Protein AF-A0ABD4KV65-F1 (afdb_monomer_lite)

Organism: Vibrio anguillarum (NCBI:txid55601)

InterPro domains:
  IPR000581 Dihydroxy-acid/6-phosphogluconate dehydratase, N-terminal [PF00920] (5-82)
  IPR037237 IlvD/EDD, N-terminal domain [SSF143975] (7-93)

Sequence (95 aa):
MIQGADPKVSDAQSEQIERSACPTCGSCSGMFTANSMNCLTEALGLSQPGNGSMLATHADREALFINAGKRIVELTKRYYEQDDASALPRNIANK

Structure (mmCIF, N/CA/C/O backbone):
data_AF-A0ABD4KV65-F1
#
_entry.id   AF-A0ABD4KV65-F1
#
loop_
_atom_site.group_PDB
_atom_site.id
_atom_site.type_symbol
_atom_site.label_atom_id
_atom_site.label_alt_id
_atom_site.label_comp_id
_atom_site.label_asym_id
_atom_site.label_entity_id
_atom_site.label_seq_id
_atom_site.pdbx_PDB_ins_code
_atom_site.Cartn_x
_atom_site.Cartn_y
_atom_site.Cartn_z
_atom_site.occupancy
_atom_site.B_iso_or_equiv
_atom_site.auth_seq_id
_atom_site.auth_comp_id
_atom_site.auth_asym_id
_atom_site.auth_atom_id
_atom_site.pdbx_PDB_model_num
ATOM 1 N N . MET A 1 1 ? 11.677 1.776 -21.565 1.00 60.84 1 MET A N 1
ATOM 2 C CA . MET A 1 1 ? 10.739 2.573 -22.390 1.00 60.84 1 MET A CA 1
ATOM 3 C C . MET A 1 1 ? 11.461 3.501 -23.361 1.00 60.84 1 MET A C 1
ATOM 5 O O . MET A 1 1 ? 11.246 3.330 -24.545 1.00 60.84 1 MET A O 1
ATOM 9 N N . ILE A 1 2 ? 12.350 4.408 -22.925 1.00 75.94 2 ILE A N 1
ATOM 10 C CA . ILE A 1 2 ? 13.047 5.327 -23.859 1.00 75.94 2 ILE A CA 1
ATOM 11 C C . ILE A 1 2 ? 13.960 4.579 -24.849 1.00 75.94 2 ILE A C 1
ATOM 13 O O . ILE A 1 2 ? 13.911 4.843 -26.041 1.00 75.94 2 ILE A O 1
ATOM 17 N N . GLN A 1 3 ? 14.731 3.598 -24.373 1.00 82.50 3 GLN A N 1
ATOM 18 C CA . GLN A 1 3 ? 15.659 2.838 -25.223 1.00 82.50 3 GLN A CA 1
ATOM 19 C C . GLN A 1 3 ? 14.965 1.892 -26.216 1.00 82.50 3 GLN A C 1
ATOM 21 O O . GLN A 1 3 ? 15.485 1.675 -27.297 1.00 82.50 3 GLN A O 1
ATOM 26 N N . GLY A 1 4 ? 13.767 1.389 -25.901 1.00 79.75 4 GLY A N 1
ATOM 27 C CA . GLY A 1 4 ? 13.031 0.493 -26.807 1.00 79.75 4 GLY A CA 1
ATOM 28 C C . GLY A 1 4 ? 12.440 1.189 -28.040 1.00 79.75 4 GLY A C 1
ATOM 29 O O . GLY A 1 4 ? 11.976 0.516 -28.950 1.00 79.75 4 GLY A O 1
ATOM 30 N N . ALA A 1 5 ? 12.438 2.525 -28.069 1.00 85.56 5 ALA A N 1
ATOM 31 C CA . ALA A 1 5 ? 12.023 3.328 -29.221 1.00 85.56 5 ALA A CA 1
ATOM 32 C C . ALA A 1 5 ? 13.209 4.045 -29.897 1.00 85.56 5 ALA A C 1
ATOM 34 O O . ALA A 1 5 ? 13.005 4.813 -30.837 1.00 85.56 5 ALA A O 1
ATOM 35 N N . ASP A 1 6 ? 14.438 3.833 -29.411 1.00 91.38 6 ASP A N 1
ATOM 36 C CA . ASP A 1 6 ? 15.643 4.433 -29.977 1.00 91.38 6 ASP A CA 1
ATOM 37 C C . ASP A 1 6 ? 16.192 3.524 -31.092 1.00 91.38 6 ASP A C 1
ATOM 39 O O . ASP A 1 6 ? 16.623 2.407 -30.802 1.00 91.38 6 ASP A O 1
ATOM 43 N N . PRO A 1 7 ? 16.240 3.981 -32.359 1.00 91.00 7 PRO A N 1
ATOM 44 C CA . PRO A 1 7 ? 16.741 3.176 -33.475 1.00 91.00 7 PRO A CA 1
ATOM 45 C C . PRO A 1 7 ? 18.231 2.813 -33.358 1.00 91.00 7 PRO A C 1
ATOM 47 O O . PRO A 1 7 ? 18.733 2.028 -34.159 1.00 91.00 7 PRO A O 1
ATOM 50 N N . LYS A 1 8 ? 18.963 3.396 -32.401 1.00 95.06 8 LYS A N 1
ATOM 51 C CA . LYS A 1 8 ? 20.364 3.060 -32.110 1.00 95.06 8 LYS A CA 1
ATOM 52 C C . LYS A 1 8 ? 20.516 1.902 -31.123 1.00 95.06 8 LYS A C 1
ATOM 54 O O . LYS A 1 8 ? 21.639 1.446 -30.914 1.00 95.06 8 LYS A O 1
ATOM 59 N N . VAL A 1 9 ? 19.432 1.451 -30.497 1.00 94.31 9 VAL A N 1
ATOM 60 C CA . VAL A 1 9 ? 19.442 0.325 -29.561 1.00 94.31 9 VAL A CA 1
ATOM 61 C C . VAL A 1 9 ? 19.163 -0.957 -30.337 1.00 94.31 9 VAL A C 1
ATOM 63 O O . VAL A 1 9 ? 18.161 -1.073 -31.034 1.00 94.31 9 VAL A O 1
ATOM 66 N N . SER A 1 10 ? 20.075 -1.921 -30.231 1.00 95.12 10 SER A N 1
ATOM 67 C CA . SER A 1 10 ? 19.913 -3.234 -30.864 1.00 95.12 10 SER A CA 1
ATOM 68 C C . SER A 1 10 ? 18.859 -4.092 -30.160 1.00 95.12 10 SER A C 1
ATOM 70 O O . SER A 1 10 ? 18.632 -3.955 -28.955 1.00 95.12 10 SER A O 1
ATOM 72 N N . ASP A 1 11 ? 18.283 -5.052 -30.884 1.00 92.88 11 ASP A N 1
ATOM 73 C CA . ASP A 1 11 ? 17.313 -6.005 -30.327 1.00 92.88 11 ASP A CA 1
ATOM 74 C C . ASP A 1 11 ? 17.877 -6.771 -29.121 1.00 92.88 11 ASP A C 1
ATOM 76 O O . ASP A 1 11 ? 17.205 -6.905 -28.102 1.00 92.88 11 ASP A O 1
ATOM 80 N N . ALA A 1 12 ? 19.147 -7.192 -29.186 1.00 94.25 12 ALA A N 1
ATOM 81 C CA . ALA A 1 12 ? 19.817 -7.892 -28.088 1.00 94.25 12 ALA A CA 1
ATOM 82 C C . ALA A 1 12 ? 19.926 -7.036 -26.811 1.00 94.25 12 ALA A C 1
ATOM 84 O O . ALA A 1 12 ? 19.770 -7.543 -25.699 1.00 94.25 12 ALA A O 1
ATOM 85 N N . GLN A 1 13 ? 20.173 -5.729 -26.953 1.00 94.12 13 GLN A N 1
ATOM 86 C CA . GLN A 1 13 ? 20.187 -4.805 -25.814 1.00 94.12 13 GLN A CA 1
ATOM 87 C C . GLN A 1 13 ? 18.779 -4.614 -25.243 1.00 94.12 13 GLN A C 1
ATOM 89 O O . GLN A 1 13 ? 18.610 -4.636 -24.023 1.00 94.12 13 GLN A O 1
ATOM 94 N N . SER A 1 14 ? 17.771 -4.467 -26.106 1.00 92.88 14 SER A N 1
ATOM 95 C CA . SER A 1 14 ? 16.367 -4.363 -25.692 1.00 92.88 14 SER A CA 1
ATOM 96 C C . SER A 1 14 ? 15.913 -5.599 -24.913 1.00 92.88 14 SER A C 1
ATOM 98 O O . SER A 1 14 ? 15.350 -5.458 -23.826 1.00 92.88 14 SER A O 1
ATOM 100 N N . GLU A 1 15 ? 16.240 -6.799 -25.398 1.00 92.88 15 GLU A N 1
ATOM 101 C CA . GLU A 1 15 ? 15.922 -8.063 -24.727 1.00 92.88 15 GLU A CA 1
ATOM 102 C C . GLU A 1 15 ? 16.582 -8.159 -23.341 1.00 92.88 15 GLU A C 1
ATOM 104 O O . GLU A 1 15 ? 15.949 -8.575 -22.367 1.00 92.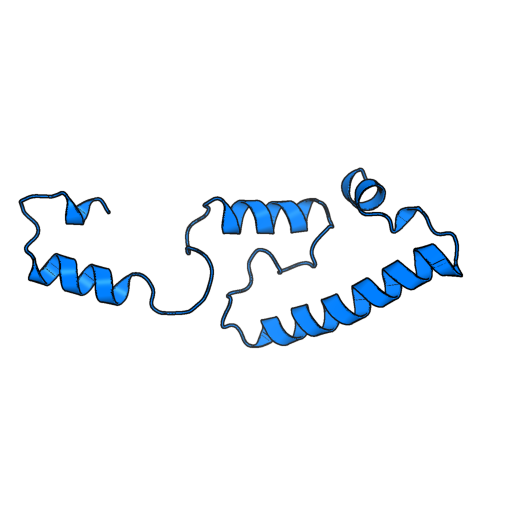88 15 GLU A O 1
ATOM 109 N N . GLN A 1 16 ? 17.843 -7.736 -23.215 1.00 93.88 16 GLN A N 1
ATOM 110 C CA . GLN A 1 16 ? 18.543 -7.731 -21.929 1.00 93.88 16 GLN A CA 1
ATOM 111 C C . GLN A 1 16 ? 17.864 -6.808 -20.905 1.00 93.88 16 GLN A C 1
ATOM 113 O O . GLN A 1 16 ? 17.731 -7.171 -19.730 1.00 93.88 16 GLN A O 1
ATOM 118 N N . ILE A 1 17 ? 17.434 -5.620 -21.338 1.00 92.44 17 ILE A N 1
ATOM 119 C CA . ILE A 1 17 ? 16.731 -4.652 -20.488 1.00 92.44 17 ILE A CA 1
ATOM 120 C C . ILE A 1 17 ? 15.387 -5.222 -20.048 1.00 92.44 17 ILE A C 1
ATOM 122 O O . ILE A 1 17 ? 15.071 -5.169 -18.861 1.00 92.44 17 ILE A O 1
ATOM 126 N N . GLU A 1 18 ? 14.615 -5.787 -20.977 1.00 92.38 18 GLU A N 1
ATOM 127 C CA . GLU A 1 18 ? 13.303 -6.371 -20.694 1.00 92.38 18 GLU A CA 1
ATOM 128 C C . GLU A 1 18 ? 13.401 -7.484 -19.647 1.00 92.38 18 GLU A C 1
ATOM 130 O O . GLU A 1 18 ? 12.713 -7.435 -18.626 1.00 92.38 18 GLU A O 1
ATOM 135 N N . ARG A 1 19 ? 14.333 -8.427 -19.835 1.00 94.75 19 ARG A N 1
ATOM 136 C CA . ARG A 1 19 ? 14.573 -9.530 -18.890 1.00 94.75 19 ARG A CA 1
ATOM 137 C C . ARG A 1 19 ? 14.976 -9.057 -17.491 1.00 94.75 19 ARG A C 1
ATOM 139 O O . ARG A 1 19 ? 14.767 -9.784 -16.525 1.00 94.75 19 ARG A O 1
ATOM 146 N N . SER A 1 20 ? 15.543 -7.858 -17.378 1.00 93.81 20 SER A N 1
ATOM 147 C CA . SER A 1 20 ? 16.035 -7.297 -16.113 1.00 93.81 20 SER A CA 1
ATOM 148 C C . SER A 1 20 ? 15.083 -6.267 -15.491 1.00 93.81 20 SER A C 1
ATOM 150 O O . SER A 1 20 ? 15.318 -5.822 -14.370 1.00 93.81 20 SER A O 1
ATOM 152 N N . ALA A 1 21 ? 14.018 -5.865 -16.194 1.00 93.25 21 ALA A N 1
ATOM 153 C CA . ALA A 1 21 ? 13.163 -4.747 -15.795 1.00 93.25 21 ALA A CA 1
ATOM 154 C C . ALA A 1 21 ? 12.326 -5.037 -14.537 1.00 93.25 21 ALA A C 1
ATOM 156 O O . ALA A 1 21 ? 12.067 -4.127 -13.748 1.00 93.25 21 ALA A O 1
ATOM 157 N N . CYS A 1 22 ? 11.923 -6.296 -14.341 1.00 95.44 22 CYS A N 1
ATOM 158 C CA . CYS A 1 22 ? 11.036 -6.730 -13.258 1.00 95.44 22 CYS A CA 1
ATOM 159 C C . CYS A 1 22 ? 11.639 -7.938 -12.515 1.00 95.44 22 CYS A C 1
ATOM 161 O O . CYS A 1 22 ? 11.161 -9.059 -12.680 1.00 95.44 22 CYS A O 1
ATOM 163 N N . PRO A 1 23 ? 12.705 -7.745 -11.715 1.00 94.50 23 PRO A N 1
ATOM 164 C CA . PRO A 1 23 ? 13.466 -8.852 -11.129 1.00 94.50 23 PRO A CA 1
ATOM 165 C C . PRO A 1 23 ? 12.740 -9.573 -9.982 1.00 94.50 23 PRO A C 1
ATOM 167 O O . PRO A 1 23 ? 13.122 -10.679 -9.609 1.00 94.50 23 PRO A O 1
ATOM 170 N N . THR A 1 24 ? 11.719 -8.951 -9.391 1.00 95.44 24 THR A N 1
ATOM 171 C CA . THR A 1 24 ? 10.966 -9.483 -8.248 1.00 95.44 24 THR A CA 1
ATOM 172 C C . THR A 1 24 ? 9.480 -9.168 -8.382 1.00 95.44 24 THR A C 1
ATOM 174 O O . THR A 1 24 ? 9.070 -8.362 -9.218 1.00 95.44 24 THR A O 1
ATOM 177 N N . CYS A 1 25 ? 8.658 -9.760 -7.512 1.00 95.44 25 CYS A N 1
ATOM 178 C CA . CYS A 1 25 ? 7.285 -9.304 -7.321 1.00 95.44 25 CYS A CA 1
ATOM 179 C C . CYS A 1 25 ? 7.243 -7.930 -6.622 1.00 95.44 25 CYS A C 1
ATOM 181 O O . CYS A 1 25 ? 8.186 -7.541 -5.928 1.00 95.44 25 CYS A O 1
ATOM 183 N N . GLY A 1 26 ? 6.137 -7.203 -6.801 1.00 95.25 26 GLY A N 1
ATOM 184 C CA . GLY A 1 26 ? 5.908 -5.882 -6.209 1.00 95.25 26 GLY A CA 1
ATOM 185 C C . GLY A 1 26 ? 5.305 -4.879 -7.194 1.00 95.25 26 GLY A C 1
ATOM 186 O O . GLY A 1 26 ? 5.078 -5.195 -8.361 1.00 95.25 26 GLY A O 1
ATOM 187 N N . SER A 1 27 ? 5.026 -3.667 -6.710 1.00 95.06 27 SER A N 1
ATOM 188 C CA . SER A 1 27 ? 4.691 -2.520 -7.559 1.00 95.06 27 SER A CA 1
ATOM 189 C C . SER A 1 27 ? 5.929 -2.004 -8.299 1.00 95.06 27 SER A C 1
ATOM 191 O O . SER A 1 27 ? 7.064 -2.363 -7.985 1.00 95.06 27 SER A O 1
ATOM 193 N N . CYS A 1 28 ? 5.715 -1.124 -9.281 1.00 95.44 28 CYS A N 1
ATOM 194 C CA . CYS A 1 28 ? 6.807 -0.394 -9.921 1.00 95.44 28 CYS A CA 1
ATOM 195 C C . CYS A 1 28 ? 7.685 0.302 -8.867 1.00 95.44 28 CYS A C 1
ATOM 197 O O . CYS A 1 28 ? 7.162 0.876 -7.916 1.00 95.44 28 CYS A O 1
ATOM 199 N N . SER A 1 29 ? 9.006 0.305 -9.055 1.00 92.69 29 SER A N 1
ATOM 200 C CA . SER A 1 29 ? 9.965 0.845 -8.076 1.00 92.69 29 SER A CA 1
ATOM 201 C C . SER A 1 29 ? 9.964 2.375 -7.957 1.00 92.69 29 SER A C 1
ATOM 203 O O . SER A 1 29 ? 10.429 2.915 -6.958 1.00 92.69 29 SER A O 1
ATOM 205 N N . GLY A 1 30 ? 9.443 3.089 -8.958 1.00 93.94 30 GLY A N 1
ATOM 206 C CA . GLY A 1 30 ? 9.345 4.552 -8.946 1.00 93.94 30 GLY A CA 1
ATOM 207 C C . GLY A 1 30 ? 8.157 5.087 -8.139 1.00 93.94 30 GLY A C 1
ATOM 208 O O . GLY A 1 30 ? 7.204 4.363 -7.855 1.00 93.94 30 GLY A O 1
ATOM 209 N N . MET A 1 31 ? 8.171 6.389 -7.827 1.00 95.06 31 MET A N 1
ATOM 210 C CA . MET A 1 31 ? 7.036 7.106 -7.215 1.00 95.06 31 MET A CA 1
ATOM 211 C C . MET A 1 31 ? 5.915 7.376 -8.231 1.00 95.06 31 MET A C 1
ATOM 213 O O . MET A 1 31 ? 5.577 8.512 -8.557 1.00 95.06 31 MET A O 1
ATOM 217 N N . PHE A 1 32 ? 5.358 6.291 -8.762 1.00 95.31 32 PHE A N 1
ATOM 218 C CA . PHE A 1 32 ? 4.163 6.290 -9.598 1.00 95.31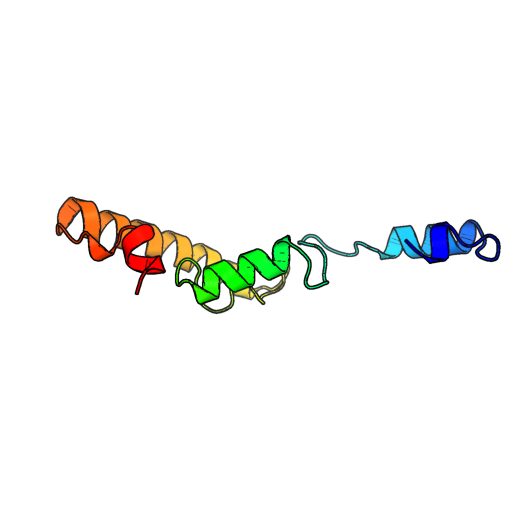 32 PHE A CA 1
ATOM 219 C C . PHE A 1 32 ? 2.921 6.047 -8.741 1.00 95.31 32 PHE A C 1
ATOM 221 O O . PHE A 1 32 ? 2.995 5.982 -7.517 1.00 95.31 32 PHE A O 1
ATOM 228 N N . THR A 1 33 ? 1.768 5.862 -9.380 1.00 97.12 33 THR A N 1
ATOM 229 C CA . THR A 1 33 ? 0.473 5.749 -8.703 1.00 97.12 33 THR A CA 1
ATOM 230 C C . THR A 1 33 ? 0.466 4.740 -7.555 1.00 97.12 33 THR A C 1
ATOM 232 O O . THR A 1 33 ? 0.000 5.079 -6.477 1.00 97.12 33 THR A O 1
ATOM 235 N N . ALA A 1 34 ? 1.013 3.532 -7.733 1.00 96.44 34 ALA A N 1
ATOM 236 C CA . ALA A 1 34 ? 0.988 2.513 -6.680 1.00 9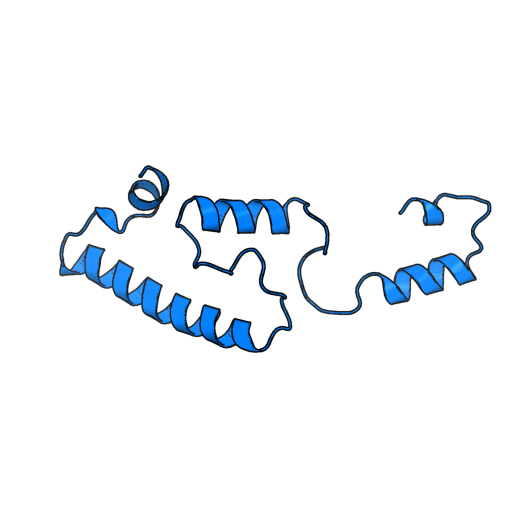6.44 34 ALA A CA 1
ATOM 237 C C . ALA A 1 34 ? 1.717 2.960 -5.398 1.00 96.44 34 ALA A C 1
ATOM 239 O O . ALA A 1 34 ? 1.146 2.901 -4.311 1.00 96.44 34 ALA A O 1
ATOM 240 N N . ASN A 1 35 ? 2.952 3.453 -5.520 1.00 96.38 35 ASN A N 1
ATOM 241 C CA . ASN A 1 35 ? 3.737 3.875 -4.358 1.00 96.38 35 ASN A CA 1
ATOM 242 C C . ASN A 1 35 ? 3.212 5.195 -3.785 1.00 96.38 35 ASN A C 1
ATOM 244 O O . ASN A 1 35 ? 3.056 5.311 -2.574 1.00 96.38 35 ASN A O 1
ATOM 248 N N . SER A 1 36 ? 2.831 6.147 -4.641 1.00 97.12 36 SER A N 1
ATOM 249 C CA . SER A 1 36 ? 2.237 7.414 -4.204 1.00 97.12 36 SER A CA 1
ATOM 250 C C . SER A 1 36 ? 0.929 7.204 -3.439 1.00 97.12 36 SER A C 1
ATOM 252 O O . SER A 1 36 ? 0.731 7.826 -2.398 1.00 97.12 36 SER A O 1
ATOM 254 N N . MET A 1 37 ? 0.059 6.296 -3.894 1.00 97.62 37 MET A N 1
ATOM 255 C CA . MET A 1 37 ? -1.182 5.985 -3.181 1.00 97.62 37 MET A CA 1
ATOM 256 C C . MET A 1 37 ? -0.921 5.243 -1.868 1.00 97.62 37 MET A C 1
ATOM 258 O O . MET A 1 37 ? -1.557 5.582 -0.878 1.00 97.62 37 MET A O 1
ATO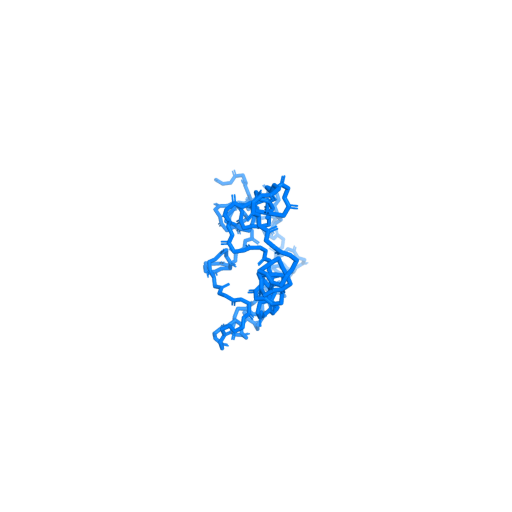M 262 N N . ASN A 1 38 ? 0.028 4.302 -1.809 1.00 96.38 38 ASN A N 1
ATOM 263 C CA . ASN A 1 38 ? 0.374 3.642 -0.542 1.00 96.38 38 ASN A CA 1
ATOM 264 C C . ASN A 1 38 ? 0.970 4.617 0.489 1.00 96.38 38 ASN A C 1
ATOM 266 O O . ASN A 1 38 ? 0.639 4.548 1.671 1.00 96.38 38 ASN A O 1
ATOM 270 N N . CYS A 1 39 ? 1.827 5.547 0.058 1.00 95.88 39 CYS A N 1
ATOM 271 C CA . CYS A 1 39 ? 2.320 6.615 0.928 1.00 95.88 39 CYS A CA 1
ATOM 272 C C . CYS A 1 39 ? 1.179 7.522 1.403 1.00 95.88 39 CYS A C 1
ATOM 274 O O . CYS A 1 39 ? 1.139 7.903 2.570 1.00 95.88 39 CYS A O 1
ATOM 276 N N . LEU A 1 40 ? 0.230 7.844 0.519 1.00 96.06 40 LEU A N 1
ATOM 277 C CA . LEU A 1 40 ? -0.937 8.644 0.876 1.00 96.06 40 LEU A CA 1
ATOM 278 C C . LEU A 1 40 ? -1.822 7.933 1.908 1.00 96.06 40 LEU A C 1
ATOM 280 O O . LEU A 1 40 ? -2.257 8.572 2.861 1.00 96.06 40 LEU A O 1
ATOM 284 N N . THR A 1 41 ? -2.086 6.631 1.768 1.00 95.94 41 THR A N 1
ATOM 285 C CA . THR A 1 41 ? -2.912 5.910 2.751 1.00 95.94 41 THR A CA 1
ATOM 286 C C . THR A 1 41 ? -2.250 5.840 4.123 1.00 95.94 41 THR A C 1
ATOM 288 O O . THR A 1 41 ? -2.946 5.913 5.134 1.00 95.94 41 THR A O 1
ATOM 291 N N . GLU A 1 42 ? -0.922 5.743 4.175 1.00 95.94 42 GLU A N 1
ATOM 292 C CA . GLU A 1 42 ? -0.155 5.847 5.418 1.00 95.94 42 GLU A CA 1
ATOM 293 C C . GLU A 1 42 ? -0.267 7.251 6.029 1.00 95.94 42 GLU A C 1
ATOM 295 O O . GLU A 1 42 ? -0.601 7.376 7.206 1.00 95.94 42 GLU A O 1
ATOM 300 N N . ALA A 1 43 ? -0.106 8.305 5.222 1.00 94.75 43 ALA A N 1
ATOM 301 C CA . ALA A 1 43 ? -0.250 9.691 5.671 1.00 94.75 43 ALA A CA 1
ATOM 302 C C . ALA A 1 43 ? -1.663 10.016 6.194 1.00 94.75 43 ALA A C 1
ATOM 304 O O . ALA A 1 43 ? -1.805 10.759 7.159 1.00 94.75 43 ALA A O 1
ATOM 305 N N . LEU A 1 44 ? -2.703 9.425 5.598 1.00 95.56 44 LEU A N 1
ATOM 306 C CA . LEU A 1 44 ? -4.097 9.547 6.047 1.00 95.56 44 LEU A CA 1
ATOM 307 C C . LEU A 1 44 ? -4.415 8.710 7.302 1.00 95.56 44 LEU A C 1
ATOM 309 O O . LEU A 1 44 ? -5.553 8.713 7.768 1.00 95.56 44 LEU A O 1
ATOM 313 N N . GLY A 1 45 ? -3.459 7.931 7.821 1.00 94.88 45 GLY A N 1
ATOM 314 C CA . GLY A 1 45 ? -3.667 7.032 8.960 1.00 94.88 45 GLY A CA 1
ATOM 315 C C . GLY A 1 45 ? -4.495 5.781 8.640 1.00 94.88 45 GLY A C 1
ATOM 316 O O . GLY A 1 45 ? -4.904 5.058 9.548 1.00 94.88 45 GLY A O 1
ATOM 317 N N . LEU A 1 46 ? -4.743 5.504 7.356 1.00 96.06 46 LEU A N 1
ATOM 318 C CA . LEU A 1 46 ? -5.497 4.339 6.877 1.00 96.06 46 LEU A CA 1
ATOM 319 C C . LEU A 1 46 ? -4.611 3.107 6.654 1.00 96.06 46 LEU A C 1
ATOM 321 O O . LEU A 1 46 ? -5.108 2.010 6.407 1.00 96.06 46 LEU A O 1
ATOM 325 N N . SER A 1 47 ? -3.294 3.268 6.717 1.00 96.00 47 SER A N 1
ATOM 326 C CA . SER A 1 47 ? -2.319 2.182 6.642 1.00 96.00 47 SER A CA 1
ATOM 327 C C . SER A 1 47 ? -1.322 2.282 7.788 1.00 96.00 47 SER A C 1
ATOM 329 O O . SER A 1 47 ? -1.128 3.347 8.368 1.00 96.00 47 SER A O 1
ATOM 331 N N . GLN A 1 48 ? -0.718 1.150 8.147 1.00 95.06 48 GLN A N 1
ATOM 332 C CA . GLN A 1 48 ? 0.267 1.119 9.225 1.00 95.06 48 GLN A CA 1
ATOM 333 C C . GLN A 1 48 ? 1.567 1.810 8.799 1.00 95.06 48 GLN A C 1
ATOM 335 O O . GLN A 1 48 ? 1.908 1.754 7.614 1.00 95.06 48 GLN A O 1
ATOM 340 N N . PRO A 1 49 ? 2.312 2.402 9.750 1.00 95.06 49 PRO A N 1
ATOM 341 C CA . PRO A 1 49 ? 3.633 2.948 9.476 1.00 95.06 49 PRO A CA 1
ATOM 342 C C . PRO A 1 49 ? 4.541 1.925 8.785 1.00 95.06 49 PRO A C 1
ATOM 344 O O . PRO A 1 49 ? 4.628 0.774 9.218 1.00 95.06 49 PRO A O 1
ATOM 347 N N . GLY A 1 50 ? 5.206 2.343 7.712 1.00 93.44 50 GLY A N 1
ATOM 348 C CA . GLY A 1 50 ? 6.075 1.498 6.894 1.00 93.44 50 GLY A CA 1
ATOM 349 C C . GLY A 1 50 ? 5.367 0.705 5.790 1.00 93.44 50 GLY A C 1
ATOM 350 O O . GLY A 1 50 ? 6.050 0.082 4.977 1.00 93.44 50 GLY A O 1
ATOM 351 N N . ASN A 1 51 ? 4.031 0.734 5.691 1.00 94.88 51 ASN A N 1
ATOM 352 C CA . ASN A 1 51 ? 3.309 0.063 4.602 1.00 94.88 51 ASN A CA 1
ATOM 353 C C . ASN A 1 51 ? 3.679 0.632 3.222 1.00 94.88 51 ASN A C 1
ATOM 355 O O . ASN A 1 51 ? 3.793 -0.127 2.257 1.00 94.88 51 ASN A O 1
ATOM 359 N N . GLY A 1 52 ? 3.866 1.952 3.125 1.00 93.12 52 GLY A N 1
ATOM 360 C CA . GLY A 1 52 ? 4.169 2.631 1.869 1.00 93.12 52 GLY A CA 1
ATOM 361 C C . GLY A 1 52 ? 5.603 2.469 1.376 1.00 93.12 52 GLY A C 1
ATOM 362 O O . GLY A 1 52 ? 5.852 2.665 0.190 1.00 93.12 52 GLY A O 1
ATOM 363 N N . SER A 1 53 ? 6.534 2.095 2.252 1.00 93.00 53 SER A N 1
ATOM 364 C CA . SER A 1 53 ? 7.973 2.079 1.955 1.00 93.00 53 SER A CA 1
ATOM 365 C C . SER A 1 53 ? 8.615 0.693 2.012 1.00 93.00 53 SER A C 1
ATOM 367 O O . SER A 1 53 ? 9.660 0.481 1.397 1.00 93.00 53 SER A O 1
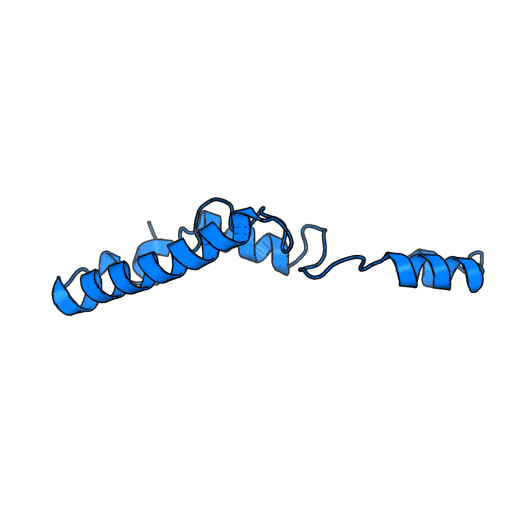ATOM 369 N N . MET A 1 54 ? 8.015 -0.270 2.716 1.00 95.25 54 MET A N 1
ATOM 370 C CA . MET A 1 54 ? 8.572 -1.616 2.826 1.00 95.25 54 MET A CA 1
ATOM 371 C C . MET A 1 54 ? 8.506 -2.363 1.488 1.00 95.25 54 MET A C 1
ATOM 373 O O . MET A 1 54 ? 7.461 -2.394 0.832 1.00 95.25 54 MET A O 1
ATOM 377 N N . LEU A 1 55 ? 9.605 -3.019 1.099 1.00 95.56 55 LEU A N 1
ATOM 378 C CA . LEU A 1 55 ? 9.658 -3.821 -0.127 1.00 95.56 55 LEU A CA 1
ATOM 379 C C . LEU A 1 55 ? 8.693 -5.012 -0.058 1.00 95.56 55 LEU A C 1
ATOM 381 O O . LEU A 1 55 ? 8.412 -5.552 1.013 1.00 95.56 55 LEU A O 1
ATOM 385 N N . ALA A 1 56 ? 8.199 -5.447 -1.219 1.00 96.00 56 ALA A N 1
ATOM 386 C CA . ALA A 1 56 ? 7.277 -6.580 -1.313 1.00 96.00 56 ALA A CA 1
ATOM 387 C C . ALA A 1 56 ? 7.897 -7.896 -0.809 1.00 96.00 56 ALA A C 1
ATOM 389 O O . ALA A 1 56 ? 7.201 -8.709 -0.209 1.00 96.00 56 ALA A O 1
ATOM 390 N N . THR A 1 57 ? 9.200 -8.081 -1.020 1.00 96.00 57 THR A N 1
ATOM 391 C CA . THR A 1 57 ? 9.950 -9.297 -0.675 1.00 96.00 57 THR A CA 1
ATOM 392 C C . THR A 1 57 ? 10.660 -9.224 0.679 1.00 96.00 57 THR A C 1
ATOM 394 O O . THR A 1 57 ? 11.380 -10.154 1.034 1.00 96.00 57 THR A O 1
ATOM 397 N N . HIS A 1 58 ? 10.518 -8.123 1.424 1.00 96.88 58 HIS A N 1
ATOM 398 C CA . HIS A 1 58 ? 11.196 -7.970 2.711 1.00 96.88 58 HIS A CA 1
ATOM 399 C C . HIS A 1 58 ? 10.568 -8.884 3.771 1.00 96.88 58 HIS A C 1
ATOM 401 O O . HIS A 1 58 ? 9.343 -8.938 3.877 1.00 96.88 58 HIS A O 1
ATOM 407 N N . ALA A 1 59 ? 11.390 -9.548 4.591 1.00 96.62 59 ALA A N 1
ATOM 408 C CA . ALA A 1 59 ? 10.916 -10.477 5.624 1.00 96.62 59 ALA A CA 1
ATOM 409 C C . ALA A 1 59 ? 9.952 -9.806 6.622 1.00 96.62 59 ALA A C 1
ATOM 411 O O . ALA A 1 59 ? 8.898 -10.349 6.940 1.00 96.62 59 ALA A O 1
ATOM 412 N N . ASP A 1 60 ? 10.252 -8.568 7.024 1.00 95.31 60 ASP A N 1
ATOM 413 C CA . ASP A 1 60 ? 9.412 -7.796 7.954 1.00 95.31 60 ASP A CA 1
ATOM 414 C C . ASP A 1 60 ? 7.986 -7.519 7.441 1.00 95.31 60 ASP A C 1
ATOM 416 O O . ASP A 1 60 ? 7.110 -7.141 8.226 1.00 95.31 60 ASP A O 1
ATOM 420 N N . ARG A 1 61 ? 7.704 -7.733 6.145 1.00 96.19 61 ARG A N 1
ATOM 421 C CA . ARG A 1 61 ? 6.362 -7.526 5.579 1.00 96.19 61 ARG A CA 1
ATOM 422 C C . ARG A 1 61 ? 5.343 -8.499 6.166 1.00 96.19 61 ARG A C 1
ATOM 424 O O . ARG A 1 61 ? 4.170 -8.151 6.289 1.00 96.19 61 ARG A O 1
ATOM 431 N N . GLU A 1 62 ? 5.790 -9.673 6.605 1.00 96.62 62 GLU A N 1
ATOM 432 C CA . GLU A 1 62 ? 4.951 -10.630 7.328 1.00 96.62 62 GLU A CA 1
ATOM 433 C C . GLU A 1 62 ? 4.372 -10.018 8.613 1.00 96.62 62 GLU A C 1
ATOM 435 O O . GLU A 1 62 ? 3.172 -10.138 8.881 1.00 96.62 62 GLU A O 1
ATOM 440 N N . ALA A 1 63 ? 5.189 -9.283 9.372 1.00 96.38 63 ALA A N 1
ATOM 441 C CA . ALA A 1 63 ? 4.742 -8.630 10.597 1.00 96.38 63 ALA A CA 1
ATOM 442 C C . ALA A 1 63 ? 3.669 -7.567 10.314 1.00 96.38 63 ALA A C 1
ATOM 444 O O . ALA A 1 63 ? 2.690 -7.480 11.060 1.00 96.38 63 ALA A O 1
ATOM 445 N N . LEU A 1 64 ? 3.796 -6.809 9.215 1.00 96.44 64 LEU A N 1
ATOM 446 C CA . LEU A 1 64 ? 2.764 -5.857 8.785 1.00 96.44 64 LEU A CA 1
ATOM 447 C C . LEU A 1 64 ? 1.430 -6.557 8.496 1.00 96.44 64 LEU A C 1
ATOM 449 O O . LEU A 1 64 ? 0.387 -6.075 8.938 1.00 96.44 64 LEU A O 1
ATOM 453 N N . PHE A 1 65 ? 1.437 -7.708 7.816 1.00 96.12 65 PHE A N 1
ATOM 454 C CA . PHE A 1 65 ? 0.210 -8.459 7.524 1.00 96.12 65 PHE A CA 1
ATOM 455 C C . PHE A 1 65 ? -0.467 -8.984 8.793 1.00 96.12 65 PHE A C 1
ATOM 457 O O . PHE A 1 65 ? -1.673 -8.803 8.978 1.00 96.12 65 PHE A O 1
ATOM 464 N N . ILE A 1 66 ? 0.309 -9.581 9.699 1.00 98.00 66 ILE A N 1
ATOM 465 C CA . ILE A 1 66 ? -0.203 -10.103 10.972 1.00 98.00 66 ILE A CA 1
ATOM 466 C C . ILE A 1 66 ? -0.780 -8.963 11.820 1.00 98.00 66 ILE A C 1
ATOM 468 O O . ILE A 1 66 ? -1.877 -9.083 12.376 1.00 98.00 66 ILE A O 1
ATOM 472 N N . ASN A 1 67 ? -0.072 -7.836 11.903 1.00 97.50 67 ASN A N 1
ATOM 473 C CA . ASN A 1 67 ? -0.535 -6.670 12.646 1.00 97.50 67 ASN A CA 1
ATOM 474 C C . ASN A 1 67 ? -1.777 -6.048 12.005 1.00 97.50 67 ASN A C 1
ATOM 476 O O . ASN A 1 67 ? -2.666 -5.608 12.731 1.00 97.50 67 ASN A O 1
ATOM 480 N N . ALA A 1 68 ? -1.880 -6.014 10.673 1.00 97.38 68 ALA A N 1
ATOM 481 C CA . ALA A 1 68 ? -3.075 -5.543 9.972 1.00 97.38 68 ALA A CA 1
ATOM 482 C C . ALA A 1 68 ? -4.296 -6.408 10.303 1.00 97.38 68 ALA A C 1
ATOM 484 O O . ALA A 1 68 ? -5.353 -5.865 10.627 1.00 97.38 68 ALA A O 1
ATOM 485 N N . GLY A 1 69 ? -4.128 -7.734 10.329 1.00 98.12 69 GLY A N 1
ATOM 486 C CA . GLY A 1 69 ? -5.172 -8.676 10.741 1.00 98.12 69 GLY A CA 1
ATOM 487 C C . GLY A 1 69 ? -5.656 -8.444 12.176 1.00 98.12 69 GLY A C 1
ATOM 488 O O . GLY A 1 69 ? -6.856 -8.361 12.428 1.00 98.12 69 GLY A O 1
ATOM 489 N N . LYS A 1 70 ? -4.735 -8.255 13.129 1.00 98.44 70 LYS A N 1
ATOM 490 C CA . LYS A 1 70 ? -5.098 -7.910 14.517 1.00 98.44 70 LYS A CA 1
ATOM 491 C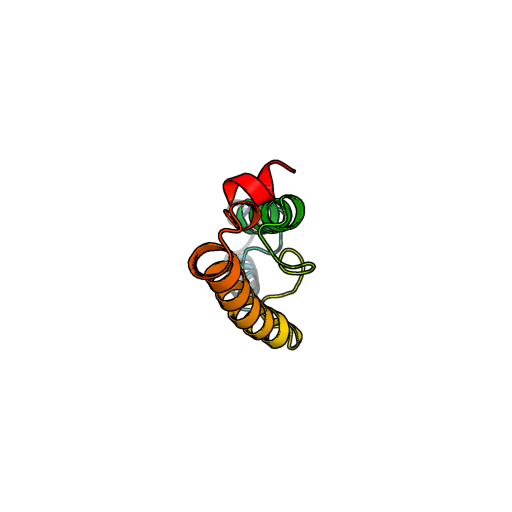 C . LYS A 1 70 ? -5.821 -6.564 14.593 1.00 98.44 70 LYS A C 1
ATOM 493 O O . LYS A 1 70 ? -6.837 -6.443 15.277 1.00 98.44 70 LYS A O 1
ATOM 498 N N . ARG A 1 71 ? -5.318 -5.567 13.860 1.00 97.50 71 ARG A N 1
ATOM 499 C CA . ARG A 1 71 ? -5.844 -4.201 13.870 1.00 97.50 71 ARG A CA 1
ATOM 500 C C . ARG A 1 71 ? -7.268 -4.120 13.332 1.00 97.50 71 ARG A C 1
ATOM 502 O O . ARG A 1 71 ? -8.082 -3.417 13.919 1.00 97.50 71 ARG A O 1
ATOM 509 N N . ILE A 1 72 ? -7.595 -4.828 12.250 1.00 97.44 72 ILE A N 1
ATOM 510 C CA . ILE A 1 72 ? -8.957 -4.778 11.701 1.00 97.44 72 ILE A CA 1
ATOM 511 C C . ILE A 1 72 ? -9.980 -5.410 12.653 1.00 97.44 72 ILE A C 1
ATOM 513 O O . ILE A 1 72 ? -11.073 -4.870 12.814 1.00 97.44 72 ILE A O 1
ATOM 517 N N . VAL A 1 73 ? -9.618 -6.494 13.349 1.00 98.38 73 VAL A N 1
ATOM 518 C CA . VAL A 1 73 ? -10.476 -7.102 14.379 1.00 98.38 73 VAL A CA 1
ATOM 519 C C . VAL A 1 73 ? -10.691 -6.135 15.545 1.00 98.38 73 VAL A C 1
ATOM 521 O O . VAL A 1 73 ? -11.825 -5.951 15.977 1.00 98.38 73 VAL A O 1
ATOM 524 N N . GLU A 1 74 ? -9.632 -5.475 16.023 1.00 98.12 74 GLU A N 1
ATOM 525 C CA . GLU A 1 74 ? -9.720 -4.450 17.074 1.00 98.12 74 GLU A CA 1
ATOM 526 C C . GLU A 1 74 ? -10.671 -3.307 16.676 1.00 98.12 74 GLU A C 1
ATOM 528 O O . GLU A 1 74 ? -11.580 -2.974 17.434 1.00 98.12 74 GLU A O 1
ATOM 533 N N . LEU A 1 75 ? -10.506 -2.740 15.475 1.00 97.62 75 LEU A N 1
ATOM 534 C CA . LEU A 1 75 ? -11.360 -1.658 14.967 1.00 97.62 75 LEU A CA 1
ATOM 535 C C . LEU A 1 75 ? -12.823 -2.096 14.827 1.00 97.62 75 LEU A C 1
ATOM 537 O O . LEU A 1 75 ? -13.730 -1.337 15.162 1.00 97.62 75 LEU A O 1
ATOM 541 N N . THR A 1 76 ? -13.050 -3.332 14.379 1.00 98.12 76 THR A N 1
ATOM 542 C CA . THR A 1 76 ? -14.392 -3.913 14.249 1.00 98.12 76 THR A CA 1
ATOM 543 C C . THR A 1 76 ? -15.069 -4.016 15.616 1.00 98.12 76 THR A C 1
ATOM 545 O O . THR A 1 76 ? -16.201 -3.568 15.768 1.00 98.12 76 THR A O 1
ATOM 548 N N . LYS A 1 77 ? -14.369 -4.528 16.636 1.00 98.62 77 LYS A N 1
ATOM 549 C CA . LYS A 1 77 ? -14.902 -4.602 18.005 1.00 98.62 77 LYS A CA 1
ATOM 550 C C . LYS A 1 77 ? -15.180 -3.227 18.597 1.00 98.62 77 LYS A C 1
ATOM 552 O O . LYS A 1 77 ? -16.237 -3.022 19.177 1.00 98.62 77 LYS A O 1
ATOM 557 N N . ARG A 1 78 ? -14.269 -2.268 18.412 1.00 98.44 78 ARG A N 1
ATOM 558 C CA . ARG A 1 78 ? -14.476 -0.879 18.850 1.00 98.44 78 ARG A CA 1
ATOM 559 C C . ARG A 1 78 ? -15.774 -0.306 18.289 1.00 98.44 78 ARG A C 1
ATOM 561 O O . ARG A 1 78 ? -16.566 0.254 19.035 1.00 98.44 78 ARG A O 1
ATOM 568 N N . TYR A 1 79 ? -16.024 -0.501 16.998 1.00 98.31 79 TYR A N 1
ATOM 569 C CA . TYR A 1 79 ? -17.242 0.008 16.383 1.00 98.31 79 TYR A CA 1
ATOM 570 C C . TYR A 1 79 ? -18.508 -0.742 16.831 1.00 98.31 79 TYR A C 1
ATOM 572 O O . TYR A 1 79 ? -19.468 -0.104 17.244 1.00 98.31 79 TYR A O 1
ATOM 580 N N . TYR A 1 80 ? -18.520 -2.078 16.764 1.00 98.31 80 TYR A N 1
ATOM 581 C CA . TYR A 1 80 ? -19.745 -2.866 16.974 1.00 98.31 80 TYR A CA 1
ATOM 582 C C . TYR A 1 80 ? -20.049 -3.222 18.436 1.00 98.31 80 TYR A C 1
ATOM 584 O O . TYR A 1 80 ? -21.204 -3.482 18.755 1.00 98.31 80 TYR A O 1
ATOM 592 N N . GLU A 1 81 ? -19.042 -3.283 19.311 1.00 98.44 81 GLU A N 1
ATOM 593 C CA . GLU A 1 81 ? -19.206 -3.684 20.721 1.00 98.44 81 GLU A CA 1
ATOM 594 C C . GLU A 1 81 ? -19.062 -2.506 21.694 1.00 98.44 81 GLU A C 1
ATOM 596 O O . GLU A 1 81 ? -19.496 -2.608 22.839 1.00 98.44 81 GLU A O 1
ATOM 601 N N . GLN A 1 82 ? -18.412 -1.414 21.274 1.00 98.31 82 GLN A N 1
ATOM 602 C CA . GLN A 1 82 ? -18.062 -0.284 22.149 1.00 98.31 82 GLN A CA 1
ATOM 603 C C . GLN A 1 82 ? -18.629 1.054 21.653 1.00 98.31 82 GLN A C 1
ATOM 605 O O . GLN A 1 82 ? -18.274 2.097 22.199 1.00 98.31 82 GLN A O 1
ATOM 610 N N . ASP A 1 83 ? -19.465 1.029 20.608 1.00 97.69 83 ASP A N 1
ATOM 611 C CA . ASP A 1 83 ? -20.087 2.206 19.987 1.00 97.69 83 ASP A CA 1
ATOM 612 C C . ASP A 1 83 ? -19.081 3.306 19.568 1.00 97.69 83 ASP A C 1
ATOM 614 O O . ASP A 1 83 ? -19.410 4.492 19.467 1.00 97.69 83 ASP A O 1
ATOM 618 N N . ASP A 1 84 ? -17.827 2.933 19.288 1.00 98.00 84 ASP A N 1
ATOM 619 C CA . ASP A 1 84 ? -16.767 3.872 18.925 1.00 98.00 84 ASP A CA 1
ATOM 620 C C . ASP A 1 84 ? -16.795 4.193 17.425 1.00 98.00 84 ASP A C 1
ATOM 622 O O . ASP A 1 84 ? -16.082 3.612 16.599 1.00 98.00 84 ASP A O 1
ATOM 626 N N . ALA A 1 85 ? -17.594 5.196 17.065 1.00 96.56 85 ALA A N 1
ATOM 627 C CA . ALA A 1 85 ? -17.660 5.709 15.701 1.00 96.56 85 ALA A CA 1
ATOM 628 C C . ALA A 1 85 ? -16.322 6.284 15.194 1.00 96.56 85 ALA A C 1
ATOM 630 O O . ALA A 1 85 ? -16.141 6.411 13.980 1.00 96.56 85 ALA A O 1
ATOM 631 N N . SER A 1 86 ? -15.358 6.617 16.066 1.00 95.88 86 SER A N 1
ATOM 632 C CA . SER A 1 86 ? -14.050 7.132 15.631 1.00 95.88 86 SER A CA 1
ATOM 633 C C . SER A 1 86 ? -13.213 6.090 14.879 1.00 95.88 86 SER A C 1
ATOM 635 O O . SER A 1 86 ? -12.274 6.463 14.175 1.00 95.88 86 SER A O 1
ATOM 637 N N . ALA A 1 87 ? -13.575 4.805 14.976 1.00 95.94 87 ALA A N 1
ATOM 638 C CA . ALA A 1 87 ? -12.956 3.704 14.241 1.00 95.94 87 ALA A CA 1
ATOM 639 C C . ALA A 1 87 ? -13.340 3.652 12.746 1.00 95.94 87 ALA A C 1
ATOM 641 O O . ALA A 1 87 ? -12.723 2.908 11.983 1.00 95.94 87 ALA A O 1
ATOM 642 N N . LEU A 1 88 ? -14.339 4.426 12.299 1.00 95.81 88 LEU A N 1
ATOM 643 C CA . LEU A 1 88 ? -14.753 4.451 10.893 1.00 95.81 88 LEU A CA 1
ATOM 644 C C . LEU A 1 88 ? -13.685 5.111 9.997 1.00 95.81 88 LEU A C 1
ATOM 646 O O . LEU A 1 88 ? -13.148 6.155 10.371 1.00 95.81 88 LEU A O 1
ATOM 650 N N . PRO A 1 89 ? -13.444 4.614 8.766 1.00 94.44 89 PRO A N 1
ATOM 651 C CA . PRO A 1 89 ? -12.394 5.138 7.883 1.00 94.44 89 PRO A CA 1
ATOM 652 C C . PRO A 1 89 ? -12.473 6.647 7.633 1.00 94.44 89 PRO A C 1
ATOM 654 O O . PRO A 1 89 ? -11.461 7.340 7.662 1.00 94.44 89 PRO A O 1
ATOM 657 N N . ARG A 1 90 ? -13.687 7.185 7.453 1.00 95.38 90 ARG A N 1
ATOM 658 C CA . ARG A 1 90 ? -13.901 8.627 7.260 1.00 95.38 90 ARG A CA 1
ATOM 659 C C . ARG A 1 90 ? -13.524 9.445 8.497 1.00 95.38 90 ARG A C 1
ATOM 661 O O . ARG A 1 90 ? -13.066 10.570 8.352 1.00 95.38 90 ARG A O 1
ATOM 668 N N . ASN A 1 91 ? -13.713 8.898 9.693 1.00 95.56 91 ASN A N 1
ATOM 669 C CA . ASN A 1 91 ? -13.362 9.568 10.944 1.00 95.56 91 ASN A CA 1
ATOM 670 C C . ASN A 1 91 ? -11.875 9.420 11.277 1.00 95.56 91 ASN A C 1
ATOM 672 O O . ASN A 1 91 ? -11.343 10.240 12.013 1.00 95.56 91 ASN A O 1
ATOM 676 N N . ILE A 1 92 ? -11.200 8.409 10.725 1.00 94.62 92 ILE A N 1
ATOM 677 C CA . ILE A 1 92 ? -9.740 8.271 10.787 1.00 94.62 92 ILE A CA 1
ATOM 678 C C . ILE A 1 92 ? -9.077 9.287 9.851 1.00 94.62 92 ILE A C 1
ATOM 680 O O . ILE A 1 92 ? -8.207 10.030 10.286 1.00 94.62 92 ILE A O 1
ATOM 684 N N . ALA A 1 93 ? -9.528 9.355 8.596 1.00 94.69 93 ALA A N 1
ATOM 685 C CA . ALA A 1 93 ? -8.895 10.168 7.557 1.00 94.69 93 ALA A CA 1
ATOM 686 C C . ALA A 1 93 ? -9.170 11.683 7.653 1.00 94.69 93 ALA A C 1
ATOM 688 O O . ALA A 1 93 ? -8.512 12.450 6.960 1.00 94.69 93 ALA A O 1
ATOM 689 N N . ASN A 1 94 ? -10.144 12.115 8.463 1.00 87.38 94 ASN A N 1
ATOM 690 C CA . ASN A 1 94 ? -10.501 13.532 8.652 1.00 87.38 94 ASN A CA 1
ATOM 691 C C . ASN A 1 94 ? -9.994 14.116 9.986 1.00 87.38 94 ASN A C 1
ATOM 693 O O . ASN A 1 94 ? -10.557 15.106 10.459 1.00 87.38 94 ASN A O 1
ATOM 697 N N . LYS A 1 95 ? -9.011 13.477 10.628 1.00 65.50 95 LYS A N 1
ATOM 698 C CA . LYS A 1 95 ? -8.365 14.016 11.833 1.00 65.50 95 LYS A CA 1
ATOM 699 C C . LYS A 1 95 ? -7.298 15.047 11.503 1.00 65.50 95 LYS A C 1
ATOM 701 O O . LYS A 1 95 ? -6.657 14.907 10.441 1.00 65.50 95 LYS A O 1
#

Secondary structure (DSSP, 8-state):
--GGG-TTS-HHHHHHHHHHH--SSSS-SSSSHHHHHHHHHHHTTSS-TTTTTS-TT-TTHHHHHHHHHHHHHHHHHHHHHH--GGGSHHHHHT-

Radius of gyration: 20.03 Å; chains: 1; bounding box: 40×25×56 Å

pLDDT: mean 94.29, std 5.8, range [60.84, 98.62]

Foldseek 3Di:
DVLVPDPPRDPVNVVVCVVVLDPDDDDHPDCDDVLVVQVVCVVLVNAPPCRSPDGPPDPCVVVRVVVVVVVVVVLVCCVPVVVNPCSDSVNSRVD